Protein AF-A0A383C6I5-F1 (afdb_monomer_lite)

Sequence (60 aa):
SKQIGWLIIAGGLVLLIGMFYANTMIDGIEKDLRVFTVTVTPPLFMAVSIPMMVVGALLF

pLDDT: mean 84.42, std 9.34, range [61.12, 95.25]

Organism: NCBI:txid408172

Foldseek 3Di:
DLVQLVVQLVVLVCQLVVLVVLQVCLVVDDPVPNDPCSNVVSVVSNVVSVVSNVVSVVVD

Structure (mmCIF, N/CA/C/O backbone):
data_AF-A0A383C6I5-F1
#
_entry.id   AF-A0A383C6I5-F1
#
loop_
_atom_site.group_PDB
_atom_site.id
_atom_site.type_symbol
_atom_site.label_atom_id
_atom_site.label_alt_id
_atom_site.label_comp_id
_atom_site.label_asym_id
_atom_site.label_entity_id
_atom_site.label_seq_id
_atom_site.pdbx_PDB_ins_code
_atom_site.Cartn_x
_atom_site.Cartn_y
_atom_site.Cartn_z
_atom_site.occupancy
_atom_site.B_iso_or_equiv
_atom_site.auth_seq_id
_atom_site.auth_comp_id
_atom_site.auth_asym_id
_atom_site.auth_atom_id
_atom_site.pdbx_PDB_model_num
ATOM 1 N N . SER A 1 1 ? 18.261 5.180 -14.478 1.00 61.12 1 SER A N 1
ATOM 2 C CA . SER A 1 1 ? 16.818 4.862 -14.417 1.00 61.12 1 SER A CA 1
ATOM 3 C C . SER A 1 1 ? 16.532 3.668 -13.513 1.00 61.12 1 SER A C 1
ATOM 5 O O . SER A 1 1 ? 15.843 3.830 -12.517 1.00 61.12 1 SER A O 1
ATOM 7 N N . LYS A 1 2 ? 17.177 2.517 -13.751 1.00 76.38 2 LYS A N 1
ATOM 8 C CA . LYS A 1 2 ? 17.001 1.255 -13.009 1.00 76.38 2 LYS A CA 1
ATOM 9 C C . LYS A 1 2 ? 17.041 1.341 -11.464 1.00 76.38 2 LYS A C 1
ATOM 11 O O . LYS A 1 2 ? 16.186 0.768 -10.797 1.00 76.38 2 LYS A O 1
ATOM 16 N N . GLN A 1 3 ? 17.975 2.105 -10.880 1.00 84.38 3 GLN A N 1
ATOM 17 C CA . GLN A 1 3 ? 18.028 2.333 -9.419 1.00 84.38 3 GLN A CA 1
ATOM 18 C C . GLN A 1 3 ? 16.813 3.106 -8.877 1.00 84.38 3 GLN A C 1
ATOM 20 O O . GLN A 1 3 ? 16.357 2.830 -7.773 1.00 84.38 3 GLN A O 1
ATOM 25 N N . ILE A 1 4 ? 16.279 4.054 -9.652 1.00 86.88 4 ILE A N 1
ATOM 26 C CA . ILE A 1 4 ? 15.147 4.903 -9.253 1.00 86.88 4 ILE A CA 1
ATOM 27 C C . ILE A 1 4 ? 13.852 4.084 -9.289 1.00 86.88 4 ILE A C 1
ATOM 29 O O . ILE A 1 4 ? 13.065 4.158 -8.351 1.00 86.88 4 ILE A O 1
ATOM 33 N N . GLY A 1 5 ? 13.674 3.242 -10.315 1.00 85.69 5 GLY A N 1
ATOM 34 C CA . GLY A 1 5 ? 12.538 2.318 -10.404 1.00 85.69 5 GLY A CA 1
ATOM 35 C C . GLY A 1 5 ? 12.444 1.383 -9.194 1.00 85.69 5 GLY A C 1
ATOM 36 O O . GLY A 1 5 ? 11.382 1.262 -8.587 1.00 85.69 5 GLY A O 1
ATOM 37 N N . TRP A 1 6 ? 13.572 0.809 -8.754 1.00 90.75 6 TRP A N 1
ATOM 38 C CA . TRP A 1 6 ? 13.615 -0.028 -7.544 1.00 90.75 6 TRP A CA 1
ATOM 39 C C . TRP A 1 6 ? 13.252 0.725 -6.267 1.00 90.75 6 TRP A C 1
ATOM 41 O O . TRP A 1 6 ? 12.536 0.193 -5.422 1.00 90.75 6 TRP A O 1
ATOM 51 N N . LEU A 1 7 ? 13.721 1.966 -6.135 1.00 92.06 7 LEU A N 1
ATOM 52 C CA . LEU A 1 7 ? 13.421 2.816 -4.984 1.00 92.06 7 LEU A CA 1
ATOM 53 C C . LEU A 1 7 ? 11.923 3.144 -4.902 1.00 92.06 7 LEU A C 1
ATOM 55 O O . LEU A 1 7 ? 11.349 3.124 -3.817 1.00 92.06 7 LEU A O 1
ATOM 59 N N . ILE A 1 8 ? 11.277 3.371 -6.049 1.00 91.75 8 ILE A N 1
ATOM 60 C CA . ILE A 1 8 ? 9.832 3.618 -6.137 1.00 91.75 8 ILE A CA 1
ATOM 61 C C . ILE A 1 8 ? 9.035 2.357 -5.786 1.00 91.75 8 ILE A C 1
ATOM 63 O O . ILE A 1 8 ? 8.085 2.438 -5.011 1.00 91.75 8 ILE A O 1
ATOM 67 N N . ILE A 1 9 ? 9.433 1.188 -6.300 1.00 92.00 9 ILE A N 1
ATOM 68 C CA . ILE A 1 9 ? 8.781 -0.088 -5.962 1.00 92.00 9 ILE A CA 1
ATOM 69 C C . ILE A 1 9 ? 8.914 -0.374 -4.462 1.00 92.00 9 ILE A C 1
ATOM 71 O O . ILE A 1 9 ? 7.919 -0.689 -3.812 1.00 92.00 9 ILE A O 1
ATOM 75 N N . ALA A 1 10 ? 10.114 -0.216 -3.896 1.00 94.31 10 ALA A N 1
ATOM 76 C CA . ALA A 1 10 ? 10.349 -0.395 -2.467 1.00 94.31 10 ALA A CA 1
ATOM 77 C C . ALA A 1 10 ? 9.509 0.583 -1.628 1.00 94.31 10 ALA A C 1
ATOM 79 O O . ALA A 1 10 ? 8.886 0.173 -0.651 1.00 94.31 10 ALA A O 1
ATOM 80 N N . GLY A 1 11 ? 9.426 1.852 -2.043 1.00 91.50 11 GLY A N 1
ATOM 81 C CA . GLY A 1 11 ? 8.568 2.854 -1.410 1.00 91.50 11 GLY A CA 1
ATOM 82 C C . GLY A 1 11 ? 7.082 2.482 -1.450 1.00 91.50 11 GLY A C 1
ATOM 83 O O . GLY A 1 11 ? 6.401 2.575 -0.430 1.00 91.50 11 GLY A O 1
ATOM 84 N N . GLY A 1 12 ? 6.589 1.992 -2.591 1.00 91.94 12 GLY A N 1
ATOM 85 C CA . GLY A 1 12 ? 5.216 1.501 -2.737 1.00 91.94 12 GLY A CA 1
ATOM 86 C C . GLY A 1 12 ? 4.919 0.290 -1.847 1.00 91.94 12 GLY A C 1
ATOM 87 O O . GLY A 1 12 ? 3.861 0.229 -1.224 1.00 91.94 12 GLY A O 1
ATOM 88 N N . LEU A 1 13 ? 5.874 -0.635 -1.715 1.00 94.25 13 LEU A N 1
ATOM 89 C CA . LEU A 1 13 ? 5.737 -1.818 -0.864 1.00 94.25 13 LEU A CA 1
ATOM 90 C C . LEU A 1 13 ? 5.675 -1.450 0.628 1.00 94.25 13 LEU A C 1
ATOM 92 O O . LEU A 1 13 ? 4.821 -1.948 1.360 1.00 94.25 13 LEU A O 1
ATOM 96 N N . VAL A 1 14 ? 6.547 -0.537 1.070 1.00 95.25 14 VAL A N 1
ATOM 97 C CA . VAL A 1 14 ? 6.539 -0.001 2.441 1.00 95.25 14 VAL A CA 1
ATOM 98 C C . VAL A 1 14 ? 5.221 0.716 2.731 1.00 95.25 14 VAL A C 1
ATOM 100 O O . VAL A 1 14 ? 4.642 0.514 3.798 1.00 95.25 14 VAL A O 1
ATOM 103 N N . LEU A 1 15 ? 4.712 1.503 1.777 1.00 92.31 15 LEU A N 1
ATOM 104 C CA . LEU A 1 15 ? 3.423 2.181 1.910 1.00 92.31 15 LEU A CA 1
ATOM 105 C C . LEU A 1 15 ? 2.267 1.184 2.063 1.00 92.31 15 LEU A C 1
ATOM 107 O O . LEU A 1 15 ? 1.434 1.356 2.952 1.00 92.31 15 LEU A O 1
ATOM 111 N N . LEU A 1 16 ? 2.229 0.135 1.235 1.00 91.88 16 LEU A N 1
ATOM 112 C CA . LEU A 1 16 ? 1.205 -0.909 1.301 1.00 91.88 16 LEU A CA 1
ATOM 113 C C . LEU A 1 16 ? 1.194 -1.580 2.683 1.00 91.88 16 LEU A C 1
ATOM 115 O O . LEU A 1 16 ? 0.148 -1.655 3.326 1.00 91.88 16 LEU A O 1
ATOM 119 N N . ILE A 1 17 ? 2.359 -2.027 3.161 1.00 93.19 17 I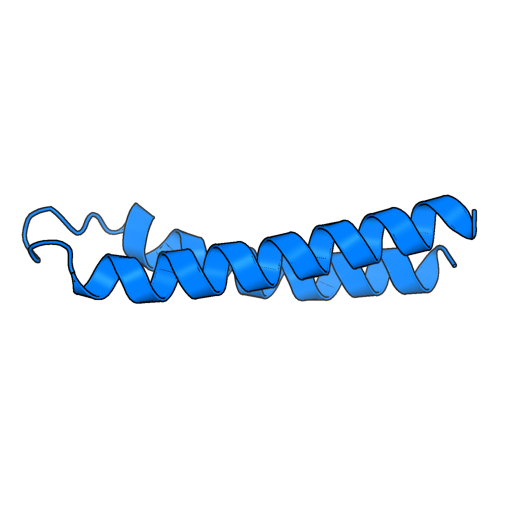LE A N 1
ATOM 120 C CA . ILE A 1 17 ? 2.491 -2.720 4.450 1.00 93.19 17 ILE A CA 1
ATOM 121 C C . ILE A 1 17 ? 2.140 -1.782 5.611 1.00 93.19 17 ILE A C 1
ATOM 123 O O . ILE A 1 17 ? 1.394 -2.169 6.510 1.00 93.19 17 ILE A O 1
ATOM 127 N N . GLY A 1 18 ? 2.631 -0.541 5.585 1.00 90.62 18 GLY A N 1
ATOM 128 C CA . GLY A 1 18 ? 2.348 0.450 6.623 1.00 90.62 18 GLY A CA 1
ATOM 129 C C . GLY A 1 18 ? 0.855 0.759 6.740 1.00 90.62 18 GLY A C 1
ATOM 130 O O . GLY A 1 18 ? 0.318 0.806 7.845 1.00 90.62 18 GLY A O 1
ATOM 131 N N . MET A 1 19 ? 0.164 0.895 5.606 1.00 90.38 19 MET A N 1
ATOM 132 C CA . MET A 1 19 ? -1.277 1.158 5.581 1.00 90.38 19 MET A CA 1
ATOM 133 C C . MET A 1 19 ? -2.105 -0.070 5.950 1.00 90.38 19 MET A C 1
ATOM 135 O O . MET A 1 19 ? -3.144 0.079 6.588 1.00 90.38 19 MET A O 1
ATOM 139 N N . PHE A 1 20 ? -1.640 -1.277 5.625 1.00 88.00 20 PHE A N 1
ATOM 140 C CA . PHE A 1 20 ? -2.260 -2.511 6.102 1.00 88.00 20 PHE A CA 1
ATOM 141 C C . PHE A 1 20 ? -2.219 -2.593 7.634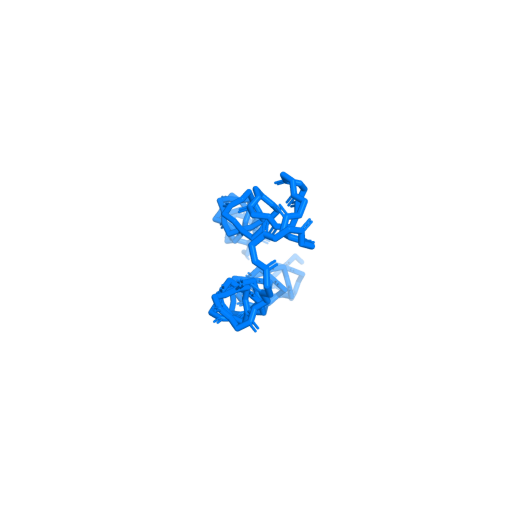 1.00 88.00 20 PHE A C 1
ATOM 143 O O . PHE A 1 20 ? -3.255 -2.780 8.270 1.00 88.00 20 PHE A O 1
ATOM 150 N N . TYR A 1 21 ? -1.051 -2.349 8.237 1.00 86.50 21 TYR A N 1
ATOM 151 C CA . TYR A 1 21 ? -0.911 -2.278 9.693 1.00 86.50 21 TYR A CA 1
ATOM 152 C C . TYR A 1 21 ? -1.779 -1.176 10.301 1.00 86.50 21 TYR 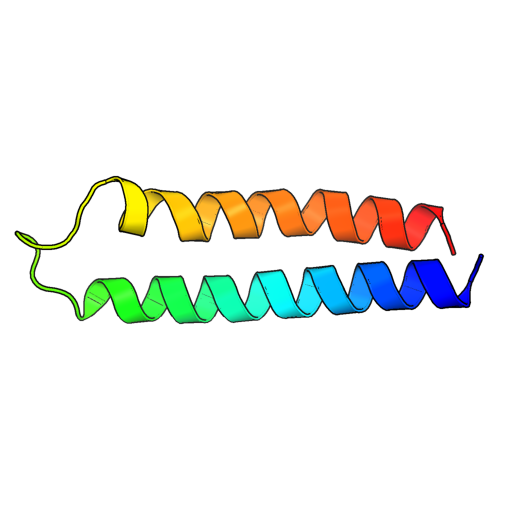A C 1
ATOM 154 O O . TYR A 1 21 ? -2.506 -1.434 11.259 1.00 86.50 21 TYR A O 1
ATOM 162 N N . ALA A 1 22 ? -1.769 0.026 9.721 1.00 85.44 22 ALA A N 1
ATOM 163 C CA . ALA A 1 22 ? -2.627 1.114 10.176 1.00 85.44 22 ALA A CA 1
ATOM 164 C C . ALA A 1 22 ? -4.111 0.719 10.134 1.00 85.44 22 ALA A C 1
ATOM 166 O O . ALA A 1 22 ? -4.835 1.011 11.079 1.00 85.44 22 ALA A O 1
ATOM 167 N N . ASN A 1 23 ? -4.549 -0.010 9.101 1.00 85.06 23 ASN A N 1
ATOM 168 C CA . ASN A 1 23 ? -5.923 -0.496 8.990 1.00 85.06 23 ASN A CA 1
ATOM 169 C C . ASN A 1 23 ? -6.295 -1.428 10.155 1.00 85.06 23 ASN A C 1
ATOM 171 O O . ASN A 1 23 ? -7.317 -1.223 10.804 1.00 85.06 23 ASN A O 1
ATOM 175 N N . THR A 1 24 ? -5.415 -2.374 10.501 1.00 82.94 24 THR A N 1
ATOM 176 C CA . THR A 1 24 ? -5.645 -3.291 11.634 1.00 82.94 24 THR A CA 1
ATOM 177 C C . THR A 1 24 ? -5.710 -2.589 12.994 1.00 82.94 24 THR A C 1
ATOM 179 O O . THR A 1 24 ? -6.408 -3.053 13.889 1.00 82.94 24 THR A O 1
ATOM 182 N N . MET A 1 25 ? -5.024 -1.452 13.160 1.00 81.81 25 MET A N 1
ATOM 183 C CA . MET A 1 25 ? -5.051 -0.687 14.413 1.00 81.81 25 MET A CA 1
ATOM 184 C C . MET A 1 25 ? -6.346 0.112 14.594 1.00 81.81 25 MET A C 1
ATOM 186 O O . MET A 1 25 ? -6.717 0.412 15.727 1.00 81.81 25 MET A O 1
ATOM 190 N N . ILE A 1 26 ? -7.057 0.440 13.507 1.00 79.06 26 ILE A N 1
ATOM 191 C CA . ILE A 1 26 ? -8.310 1.206 13.585 1.00 79.06 26 ILE A CA 1
ATOM 192 C C . ILE A 1 26 ? -9.395 0.424 14.323 1.00 79.06 26 ILE A C 1
ATOM 194 O O . ILE A 1 26 ? -10.223 1.026 15.003 1.00 79.06 26 ILE A O 1
ATOM 198 N N . ASP A 1 27 ? -9.392 -0.905 14.241 1.00 71.00 27 ASP A N 1
ATOM 199 C CA . ASP A 1 27 ? -10.376 -1.726 14.950 1.00 71.00 27 ASP A CA 1
ATOM 200 C C . ASP A 1 27 ? -10.200 -1.704 16.478 1.00 71.00 27 ASP A C 1
ATOM 202 O O . ASP A 1 27 ? -11.131 -2.056 17.200 1.00 71.00 27 ASP A O 1
ATOM 206 N N . GLY A 1 28 ? -9.055 -1.224 16.978 1.00 73.25 28 GLY A N 1
ATOM 207 C CA . GLY A 1 28 ? -8.824 -0.958 18.400 1.00 73.25 28 GLY A CA 1
ATOM 208 C C . GLY A 1 28 ? -9.282 0.427 18.877 1.00 73.25 28 GLY A C 1
ATOM 209 O O . GLY A 1 28 ? -9.225 0.696 20.074 1.00 73.25 28 GLY A O 1
ATOM 210 N N . ILE A 1 29 ? -9.716 1.314 17.975 1.00 75.25 29 ILE A N 1
ATOM 211 C CA . ILE A 1 29 ? -10.149 2.678 18.310 1.00 75.25 29 ILE A CA 1
ATOM 212 C C . ILE A 1 29 ? -11.657 2.676 18.600 1.00 75.25 29 ILE A C 1
ATOM 214 O O . ILE A 1 29 ? -12.446 2.111 17.839 1.00 75.25 29 ILE A O 1
ATOM 218 N N . GLU A 1 30 ? -12.074 3.328 19.691 1.00 68.25 30 GLU A N 1
ATOM 219 C CA . GLU A 1 30 ? -13.492 3.501 20.027 1.00 68.25 30 GLU A CA 1
ATOM 220 C C . GLU A 1 30 ? -14.273 4.111 18.854 1.00 68.25 30 GLU A C 1
ATOM 222 O O . GLU A 1 30 ? -13.835 5.069 18.213 1.00 68.25 30 GLU A O 1
ATOM 227 N N . LYS A 1 31 ? -15.460 3.557 18.573 1.00 63.91 31 LYS A N 1
ATOM 228 C CA . LYS A 1 31 ? -16.277 3.905 17.396 1.00 63.91 31 LYS A CA 1
ATOM 229 C C . LYS A 1 31 ? -16.625 5.395 17.304 1.00 63.91 31 LYS A C 1
ATOM 231 O O . LYS A 1 31 ? -16.812 5.883 16.196 1.00 63.91 31 LYS A O 1
ATOM 236 N N . ASP A 1 32 ? -16.672 6.094 18.435 1.00 64.81 32 ASP A N 1
ATOM 237 C CA . ASP A 1 32 ? -16.990 7.526 18.525 1.00 64.81 32 ASP A CA 1
ATOM 238 C C . ASP A 1 32 ? -15.800 8.431 18.140 1.00 64.81 32 ASP A C 1
ATOM 240 O O . ASP A 1 32 ? -15.974 9.543 17.651 1.00 64.81 32 ASP A O 1
ATOM 244 N N . LEU A 1 33 ? -14.571 7.915 18.265 1.00 63.34 33 LEU A N 1
ATOM 245 C CA . LEU A 1 33 ? -13.330 8.569 17.831 1.00 63.34 33 LEU A CA 1
ATOM 246 C C . LEU A 1 33 ? -12.916 8.150 16.409 1.00 63.34 33 LEU A C 1
ATOM 248 O O . LEU A 1 33 ? -11.969 8.701 15.839 1.00 63.34 33 LEU A O 1
ATOM 252 N N . ARG A 1 34 ? -13.620 7.180 15.809 1.00 66.38 34 ARG A N 1
ATOM 253 C CA . ARG A 1 34 ? -13.364 6.661 14.459 1.00 66.38 34 ARG A CA 1
ATOM 254 C C . ARG A 1 34 ? -13.921 7.625 13.411 1.00 66.38 34 ARG A C 1
ATOM 256 O O . ARG A 1 34 ? -14.966 7.412 12.804 1.00 66.38 34 ARG A O 1
ATOM 263 N N . VAL A 1 35 ? -13.191 8.711 13.189 1.00 73.25 35 VAL A N 1
ATOM 264 C CA . VAL A 1 35 ? -13.508 9.708 12.162 1.00 73.25 35 VAL A CA 1
ATOM 265 C C . VAL A 1 35 ? -13.512 9.057 10.767 1.00 73.25 35 VAL A C 1
ATOM 267 O O . VAL A 1 35 ? -12.714 8.162 10.477 1.00 73.25 35 VAL A O 1
ATOM 270 N N . PHE A 1 36 ? -14.370 9.520 9.852 1.00 72.75 36 PHE A N 1
ATOM 271 C CA . PHE A 1 36 ? -14.433 8.983 8.479 1.00 72.75 36 PHE A CA 1
ATOM 272 C C . PHE A 1 36 ? -13.054 8.953 7.793 1.00 72.75 36 PHE A C 1
ATOM 274 O O . PHE A 1 36 ? -12.709 7.995 7.102 1.00 72.75 36 PHE A O 1
ATOM 281 N N . THR A 1 37 ? -12.228 9.967 8.067 1.00 74.88 37 THR A N 1
ATOM 282 C CA . THR A 1 37 ? -10.866 10.098 7.534 1.00 74.88 37 THR A CA 1
ATOM 283 C C . THR A 1 37 ? -9.984 8.905 7.908 1.00 74.88 37 THR A C 1
ATOM 285 O O . THR A 1 37 ? -9.381 8.311 7.014 1.00 74.88 37 THR A O 1
ATOM 288 N N . VAL A 1 38 ? -9.954 8.478 9.177 1.00 77.00 38 VAL A N 1
ATOM 289 C CA . VAL A 1 38 ? -9.081 7.371 9.600 1.00 77.00 38 VAL A CA 1
ATOM 290 C C . VAL A 1 38 ? -9.509 6.053 8.974 1.00 77.00 38 VAL A C 1
ATOM 292 O O . VAL A 1 38 ? -8.659 5.230 8.682 1.00 77.00 38 VAL A O 1
ATOM 295 N N . THR A 1 39 ? -10.796 5.880 8.672 1.00 78.81 39 THR A N 1
ATOM 296 C CA . THR A 1 39 ? -11.318 4.648 8.060 1.00 78.81 39 THR A CA 1
ATOM 297 C C . THR A 1 39 ? -11.073 4.595 6.551 1.00 78.81 39 THR A C 1
ATOM 299 O O . THR A 1 39 ? -10.814 3.526 6.005 1.00 78.81 39 THR A O 1
ATOM 302 N N . VAL A 1 40 ? -11.132 5.742 5.867 1.00 85.44 40 VAL A N 1
ATOM 303 C CA . VAL A 1 40 ? -11.004 5.816 4.402 1.00 85.44 40 VAL A CA 1
ATOM 304 C C . VAL A 1 40 ? -9.548 5.956 3.935 1.00 85.44 40 VAL A C 1
ATOM 306 O O . VAL A 1 40 ? -9.208 5.535 2.830 1.00 85.44 40 VAL A O 1
ATOM 309 N N . THR A 1 41 ? -8.670 6.507 4.778 1.00 87.00 41 THR A N 1
ATOM 310 C CA . THR A 1 41 ? -7.260 6.761 4.436 1.00 87.00 41 THR A CA 1
ATOM 311 C C . THR A 1 41 ? -6.468 5.474 4.156 1.00 87.00 41 THR A C 1
ATOM 313 O O . THR A 1 41 ? -5.874 5.388 3.080 1.00 87.00 41 THR A O 1
ATOM 316 N N . PRO A 1 42 ? -6.472 4.438 5.021 1.00 85.81 42 PRO A N 1
ATOM 317 C CA . PRO A 1 42 ? -5.723 3.211 4.749 1.00 85.81 42 PRO A CA 1
ATOM 318 C C . PRO A 1 42 ? -6.098 2.521 3.427 1.00 85.81 42 PRO A C 1
ATOM 320 O O . PRO A 1 42 ? -5.187 2.213 2.657 1.00 85.81 42 PRO A O 1
ATOM 323 N N . PRO A 1 43 ? -7.388 2.288 3.095 1.00 87.88 43 PRO A N 1
ATOM 324 C CA . PRO A 1 43 ? -7.742 1.668 1.821 1.00 87.88 43 PRO A CA 1
ATOM 325 C C . PRO A 1 43 ? -7.392 2.537 0.608 1.00 87.88 43 PRO A C 1
ATOM 327 O O . PRO A 1 43 ? -6.946 1.992 -0.401 1.00 87.88 43 PRO A O 1
ATOM 330 N N . LEU A 1 44 ? -7.503 3.868 0.701 1.00 91.06 44 LEU A N 1
ATOM 331 C CA . LEU A 1 44 ? -7.072 4.765 -0.378 1.00 91.06 44 LEU A CA 1
ATOM 332 C C . LEU A 1 44 ? -5.571 4.652 -0.655 1.00 91.06 44 LEU A C 1
ATOM 334 O O . LEU A 1 44 ? -5.169 4.465 -1.801 1.00 91.06 44 LEU A O 1
ATOM 338 N N . PHE A 1 45 ? -4.731 4.732 0.376 1.00 90.00 45 PHE A N 1
ATOM 339 C CA . PHE A 1 45 ? -3.281 4.670 0.189 1.00 90.00 45 PHE A CA 1
ATOM 340 C C . PHE A 1 45 ? -2.803 3.266 -0.210 1.00 90.00 45 PHE A C 1
ATOM 342 O O . PHE A 1 45 ? -1.862 3.152 -0.996 1.00 90.00 45 PHE A O 1
ATOM 349 N N . MET A 1 46 ? -3.486 2.200 0.230 1.00 91.25 46 MET A N 1
ATOM 350 C CA . MET A 1 46 ? -3.267 0.854 -0.315 1.00 91.25 46 MET A CA 1
ATOM 351 C C . MET A 1 46 ? -3.578 0.803 -1.816 1.00 91.25 46 MET A C 1
ATOM 353 O O . MET A 1 46 ? -2.753 0.311 -2.584 1.00 91.25 46 MET A O 1
ATOM 357 N N . ALA A 1 47 ? -4.702 1.370 -2.265 1.00 92.81 47 ALA A N 1
ATOM 358 C CA . ALA A 1 47 ? -5.043 1.418 -3.687 1.00 92.81 47 ALA A CA 1
ATOM 359 C C . ALA A 1 47 ? -4.034 2.237 -4.511 1.00 92.81 47 ALA A C 1
ATOM 361 O O . ALA A 1 47 ? -3.670 1.818 -5.605 1.00 92.81 47 ALA A O 1
ATOM 362 N N . VAL A 1 48 ? -3.537 3.361 -3.979 1.00 93.25 48 VAL A N 1
ATOM 363 C CA . VAL A 1 48 ? -2.526 4.223 -4.627 1.00 93.25 48 VAL A CA 1
ATOM 364 C C . VAL A 1 48 ? -1.140 3.569 -4.682 1.00 93.25 48 VAL A C 1
ATOM 366 O O . VAL A 1 48 ? -0.370 3.838 -5.605 1.00 93.25 48 VAL A O 1
ATOM 369 N N . SER A 1 49 ? -0.813 2.668 -3.754 1.00 91.38 49 SER A N 1
ATOM 370 C CA . SER A 1 49 ? 0.475 1.961 -3.779 1.00 91.38 49 SER A CA 1
ATOM 371 C C . SER A 1 49 ? 0.655 1.086 -5.031 1.00 91.38 49 SER A C 1
ATOM 373 O O . SER A 1 49 ? 1.762 0.986 -5.559 1.00 91.38 49 SER A O 1
ATOM 375 N N . ILE A 1 50 ? -0.435 0.524 -5.570 1.00 91.06 50 ILE A N 1
ATOM 376 C CA . ILE A 1 50 ? -0.432 -0.332 -6.765 1.00 91.06 50 ILE A CA 1
ATOM 377 C C . ILE A 1 50 ? 0.067 0.424 -8.010 1.00 91.06 50 ILE A C 1
ATOM 379 O O . ILE A 1 50 ? 1.081 0.008 -8.576 1.00 91.06 50 ILE A O 1
ATOM 383 N N . PRO A 1 51 ? -0.555 1.538 -8.451 1.00 92.56 51 PRO A N 1
ATOM 384 C CA . PRO A 1 51 ? -0.055 2.301 -9.589 1.00 92.56 51 PRO A CA 1
ATOM 385 C C . PRO A 1 51 ? 1.339 2.875 -9.324 1.00 92.56 51 PRO A C 1
ATOM 387 O O . PRO A 1 51 ? 2.125 2.979 -10.261 1.00 92.56 51 PRO A O 1
ATOM 390 N N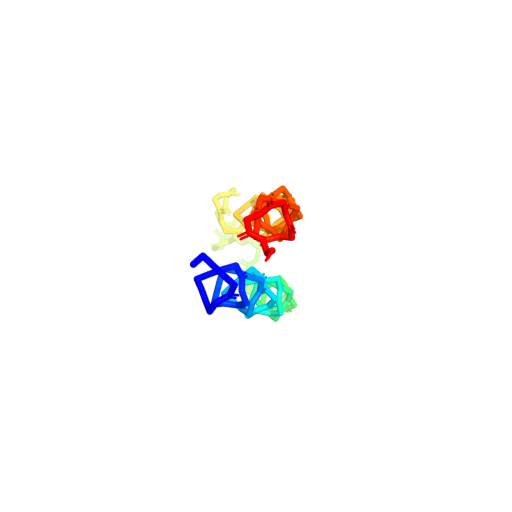 . MET A 1 52 ? 1.694 3.185 -8.070 1.00 91.69 52 MET A N 1
ATOM 391 C CA . MET A 1 52 ? 3.043 3.647 -7.742 1.00 91.69 52 MET A CA 1
ATOM 392 C C . MET A 1 52 ? 4.103 2.573 -8.038 1.00 91.69 5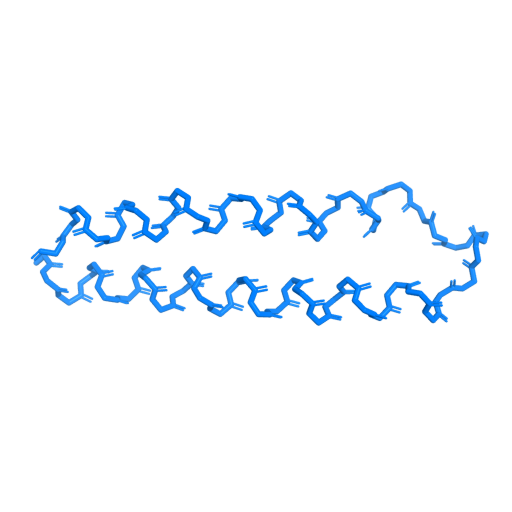2 MET A C 1
ATOM 394 O O . MET A 1 52 ? 5.110 2.864 -8.684 1.00 91.69 52 MET A O 1
ATOM 398 N N . MET A 1 53 ? 3.852 1.319 -7.649 1.00 93.00 53 MET A N 1
ATOM 399 C CA . MET A 1 53 ? 4.725 0.191 -7.993 1.00 93.00 53 MET A CA 1
ATOM 400 C C . MET A 1 53 ? 4.755 -0.075 -9.503 1.00 93.00 53 MET A C 1
ATOM 402 O O . MET A 1 53 ? 5.822 -0.369 -10.036 1.00 93.00 53 MET A O 1
ATOM 406 N N . VAL A 1 54 ? 3.625 0.072 -10.207 1.00 92.69 54 VAL A N 1
ATOM 407 C CA . VAL A 1 54 ? 3.563 -0.063 -11.676 1.00 92.69 54 VAL A CA 1
ATOM 408 C C . VAL A 1 54 ? 4.440 0.987 -12.359 1.00 92.69 54 VAL A C 1
ATOM 410 O O . VAL A 1 54 ? 5.238 0.641 -13.223 1.00 92.69 54 VAL A O 1
ATOM 413 N N . VAL A 1 55 ? 4.362 2.254 -11.945 1.00 92.38 55 VAL A N 1
ATOM 414 C CA . VAL A 1 55 ? 5.233 3.319 -12.471 1.00 92.38 55 VAL A CA 1
ATOM 415 C C . VAL A 1 55 ? 6.703 3.027 -12.159 1.00 92.38 55 VAL A C 1
ATOM 417 O O . VAL A 1 55 ? 7.557 3.186 -13.029 1.00 92.38 55 VAL A O 1
ATOM 420 N N . GLY A 1 56 ? 7.007 2.538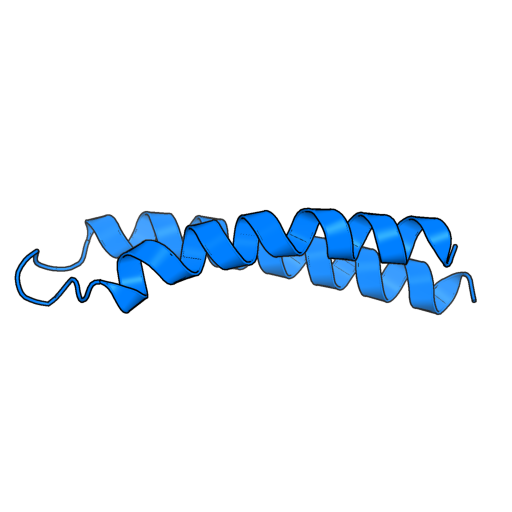 -10.953 1.00 88.38 56 GLY A N 1
ATOM 421 C CA . GLY A 1 56 ? 8.356 2.104 -10.585 1.00 88.38 56 GLY A CA 1
ATOM 422 C C . GLY A 1 56 ? 8.883 0.957 -11.455 1.00 88.38 56 GLY A C 1
ATOM 423 O O . GLY A 1 56 ? 10.047 0.980 -11.851 1.00 88.38 56 GLY A O 1
ATOM 424 N N . ALA A 1 57 ? 8.024 -0.001 -11.811 1.00 88.88 57 ALA A N 1
ATOM 425 C CA . ALA A 1 57 ? 8.356 -1.103 -12.713 1.00 88.88 57 ALA A CA 1
ATOM 426 C C . ALA A 1 57 ? 8.549 -0.642 -14.165 1.00 88.88 57 ALA A C 1
ATOM 428 O O . ALA A 1 57 ? 9.432 -1.152 -14.845 1.00 88.88 57 ALA A O 1
ATOM 429 N N . LEU A 1 58 ? 7.776 0.346 -14.628 1.00 88.31 58 LEU A N 1
ATOM 430 C CA . LEU A 1 58 ? 7.932 0.946 -15.960 1.00 88.31 58 LEU A CA 1
ATOM 431 C C . LEU A 1 58 ? 9.207 1.797 -16.091 1.00 88.31 58 LEU A C 1
ATOM 433 O O . LEU A 1 58 ? 9.715 1.973 -17.194 1.00 88.31 58 LEU A O 1
ATOM 437 N N . LEU A 1 59 ? 9.720 2.339 -14.981 1.00 83.00 59 LEU A N 1
ATOM 438 C CA . LEU A 1 59 ? 10.960 3.129 -14.929 1.00 83.00 59 LEU A CA 1
ATOM 439 C C . LEU A 1 59 ? 12.243 2.278 -14.870 1.00 83.00 59 LEU A C 1
ATOM 441 O O . LEU A 1 59 ? 13.349 2.842 -14.932 1.00 83.00 59 LEU A O 1
ATOM 445 N N . PHE A 1 60 ? 12.100 0.961 -14.694 1.00 69.06 60 PHE A N 1
ATOM 446 C CA . PHE A 1 60 ? 13.189 -0.001 -14.538 1.00 69.06 60 PHE A CA 1
ATOM 447 C C . PHE A 1 60 ? 13.844 -0.371 -15.872 1.00 69.06 60 PHE A C 1
ATOM 449 O O . PHE A 1 60 ? 15.101 -0.361 -15.905 1.00 69.06 60 PHE A O 1
#

Secondary structure (DSSP, 8-state):
-HHHHHHHHHHHHHHHHHHHHHHHHHTTS-TTT--HHHHHHHHHHHHHHHHHHHHHHHT-

Radius of gyration: 14.24 Å; chains: 1; bounding box: 35×13×36 Å